Protein AF-A0A7I7Q373-F1 (afdb_monomer)

Secondary structure (DSSP, 8-state):
--EEE-TTSSEEEE--TTTHHHHHTSTTEEEEEETTEEEEEEEEE-GGGGSSHHHHHHHHHHHHHHHHHSPP-

Nearest PDB structures (foldseek):
  4zzl-assembly1_A  TM=4.172E-01  e=8.912E-01  Pseudomonas aeruginosa
  8ylj-assembly1_A  TM=4.485E-01  e=1.524E+00  Pectobacterium atrosepticum
  5e1z-assembly1_B  TM=4.107E-01  e=6.664E+00  Dehalococcoides mccartyi BTF08

Foldseek 3Di:
DAKDADPQAAIKGFADLVCQVVCCPDPQKDFDDDPNDGDRRIIGGHNVQPVDPVSVCVRSVRRVVVVVVDDDD

Radius of gyration: 11.56 Å; Cα contacts (8 Å, |Δi|>4): 117; chains: 1; bounding box: 31×23×28 Å

Mean predicted aligned error: 2.54 Å

Solvent-accessible surface area (backbone atoms only — not comparable to full-atom values): 4090 Å² total; per-residue (Å²): 130,23,68,45,79,36,98,85,50,36,34,34,35,33,43,57,63,84,51,42,69,71,52,46,76,39,81,51,36,42,77,28,68,57,97,91,37,72,42,84,26,35,34,30,31,37,46,85,47,43,78,42,71,71,47,40,48,58,49,50,52,46,4,47,54,45,45,66,75,46,81,86,130

Sequence (73 aa):
MAVAASGKGGLMVRVPPEDTAKLLDRAHVSPMVMGGRETRGWLRIDAEGVKTKRQLESWVSRGAGYARSLPPK

pLDDT: mean 95.02, std 4.09, range [68.88, 98.19]

Organism: NCBI:txid470076

Structure (mmCIF, N/CA/C/O backbone):
data_AF-A0A7I7Q373-F1
#
_entry.id   AF-A0A7I7Q373-F1
#
loop_
_atom_site.group_PDB
_atom_site.id
_atom_site.type_symbol
_atom_site.label_atom_id
_atom_site.label_alt_id
_atom_site.label_comp_id
_atom_site.label_asym_id
_atom_site.label_entity_id
_atom_site.label_seq_id
_atom_site.pdbx_PDB_ins_code
_atom_site.Cartn_x
_atom_site.Cartn_y
_atom_site.Cartn_z
_atom_site.occupancy
_atom_site.B_iso_or_equiv
_atom_site.auth_s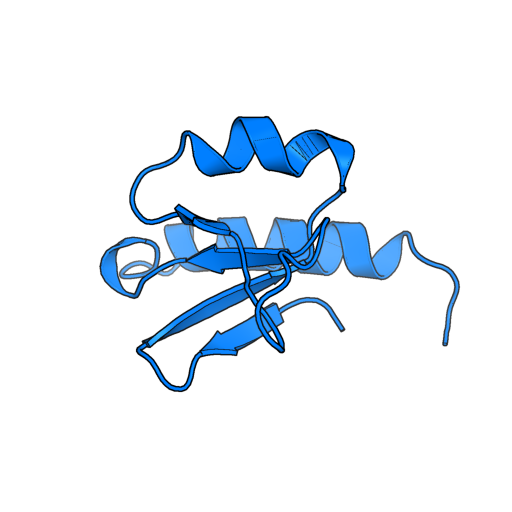eq_id
_atom_site.auth_comp_id
_atom_site.auth_asym_id
_atom_site.auth_atom_id
_atom_site.pdbx_PDB_model_num
ATOM 1 N N . MET A 1 1 ? 12.177 4.102 -2.994 1.00 92.12 1 MET A N 1
ATOM 2 C CA . MET A 1 1 ? 11.035 4.465 -2.121 1.00 92.12 1 MET A CA 1
ATOM 3 C C . MET A 1 1 ? 9.999 3.348 -2.166 1.00 92.12 1 MET A C 1
ATOM 5 O O . MET A 1 1 ? 9.784 2.806 -3.246 1.00 92.12 1 MET A O 1
ATOM 9 N N . ALA A 1 2 ? 9.433 2.993 -1.008 1.00 96.38 2 ALA A N 1
ATOM 10 C CA . ALA A 1 2 ? 8.606 1.796 -0.798 1.00 96.38 2 ALA A CA 1
ATOM 11 C C . ALA A 1 2 ? 7.148 2.114 -0.429 1.00 96.38 2 ALA A C 1
ATOM 13 O O . ALA A 1 2 ? 6.221 1.521 -0.975 1.00 96.38 2 ALA A O 1
ATOM 14 N N . VAL A 1 3 ? 6.962 3.050 0.504 1.00 97.00 3 VAL A N 1
ATOM 15 C CA . VAL A 1 3 ? 5.669 3.461 1.055 1.00 97.00 3 VAL A CA 1
ATOM 16 C C . VAL A 1 3 ? 5.694 4.967 1.285 1.00 97.00 3 VAL A C 1
ATOM 18 O O . VAL A 1 3 ? 6.749 5.519 1.599 1.00 97.00 3 VAL A O 1
ATOM 21 N N . ALA A 1 4 ? 4.542 5.615 1.149 1.00 96.50 4 ALA A N 1
ATOM 22 C CA . ALA A 1 4 ? 4.320 6.993 1.562 1.00 96.50 4 ALA A CA 1
ATOM 23 C C . ALA A 1 4 ? 2.957 7.120 2.257 1.00 96.50 4 ALA A C 1
ATOM 25 O O . ALA A 1 4 ? 2.006 6.427 1.893 1.00 96.50 4 ALA A O 1
ATOM 26 N N . ALA A 1 5 ? 2.849 8.015 3.240 1.00 95.81 5 ALA A N 1
ATOM 27 C CA . ALA A 1 5 ? 1.551 8.394 3.786 1.00 95.81 5 ALA A CA 1
ATOM 28 C C . ALA A 1 5 ? 0.760 9.184 2.732 1.00 95.81 5 ALA A C 1
ATOM 30 O O . ALA A 1 5 ? 1.322 10.000 1.998 1.00 95.81 5 ALA A O 1
ATOM 31 N N . SER A 1 6 ? -0.543 8.932 2.641 1.00 93.12 6 SER A N 1
ATOM 32 C CA . SER A 1 6 ? -1.423 9.655 1.723 1.00 93.12 6 SER A CA 1
ATOM 33 C C . SER A 1 6 ? -1.998 10.889 2.416 1.00 93.12 6 SER A C 1
ATOM 35 O O . SER A 1 6 ? -2.600 10.778 3.482 1.00 93.12 6 SER A O 1
ATOM 37 N N . GLY A 1 7 ? -1.901 12.061 1.778 1.00 91.69 7 GLY A N 1
ATOM 38 C CA . GLY A 1 7 ? -2.558 13.290 2.254 1.00 91.69 7 GLY A CA 1
ATOM 39 C C . GLY A 1 7 ? -4.092 13.215 2.261 1.00 91.69 7 GLY A C 1
ATOM 40 O O . GLY A 1 7 ? -4.750 14.088 2.811 1.00 91.69 7 GLY A O 1
ATOM 41 N N . LYS A 1 8 ? -4.667 12.160 1.672 1.00 88.25 8 LYS A N 1
ATOM 42 C CA . LYS A 1 8 ? -6.103 11.848 1.690 1.00 88.25 8 LYS A CA 1
ATOM 43 C C . LYS A 1 8 ? -6.448 10.725 2.687 1.00 88.25 8 LYS A C 1
ATOM 45 O O . LYS A 1 8 ? -7.502 10.109 2.561 1.00 88.25 8 LYS A O 1
ATOM 50 N N . GLY A 1 9 ? -5.544 10.421 3.621 1.00 92.38 9 GLY A N 1
ATOM 51 C CA . GLY A 1 9 ? -5.659 9.300 4.555 1.00 92.38 9 GLY A CA 1
ATOM 52 C C . GLY A 1 9 ? -5.175 7.970 3.969 1.00 92.38 9 GLY A C 1
ATOM 53 O O . GLY A 1 9 ? -5.173 7.773 2.749 1.00 92.38 9 GLY A O 1
ATOM 54 N N . GLY A 1 10 ? -4.747 7.064 4.856 1.00 96.38 10 GLY A N 1
ATOM 55 C CA . GLY A 1 10 ? -4.195 5.754 4.500 1.00 96.38 10 GLY A CA 1
ATOM 56 C C . GLY A 1 10 ? -2.745 5.814 4.003 1.00 96.38 10 GLY A C 1
ATOM 57 O O . GLY A 1 10 ? -1.957 6.652 4.451 1.00 96.38 10 GLY A O 1
ATOM 58 N N . LEU A 1 11 ? -2.378 4.930 3.072 1.00 97.00 11 LEU A N 1
ATOM 59 C CA . LEU A 1 11 ? -1.029 4.882 2.496 1.00 97.00 11 LEU A CA 1
ATOM 60 C C . LEU A 1 11 ? -1.017 4.664 0.984 1.00 97.00 11 LEU A C 1
ATOM 62 O O . LEU A 1 11 ? -1.968 4.170 0.384 1.00 97.00 11 LEU A O 1
ATOM 66 N N . MET A 1 12 ? 0.127 4.968 0.388 1.00 97.69 12 MET A N 1
ATOM 67 C CA . MET A 1 12 ? 0.499 4.566 -0.960 1.00 97.69 12 MET A CA 1
ATOM 68 C C . MET A 1 12 ? 1.644 3.565 -0.856 1.00 97.69 12 MET A C 1
ATOM 70 O O . MET A 1 12 ? 2.628 3.824 -0.161 1.00 97.69 12 MET A O 1
ATOM 74 N N . VAL A 1 13 ? 1.526 2.426 -1.531 1.00 98.19 13 VAL A N 1
ATOM 75 C CA . VAL A 1 13 ? 2.509 1.338 -1.470 1.00 98.19 13 VAL A CA 1
ATOM 76 C C . VAL A 1 13 ? 2.9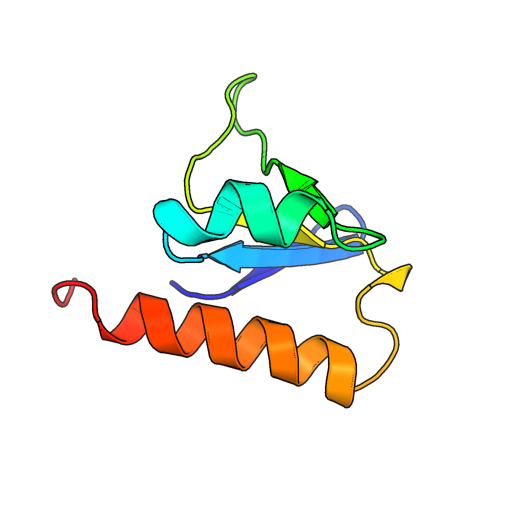49 0.936 -2.866 1.00 98.19 13 VAL A C 1
ATOM 78 O O . VAL A 1 13 ? 2.128 0.761 -3.766 1.00 98.19 13 VAL A O 1
ATOM 81 N N . ARG A 1 14 ? 4.261 0.771 -3.034 1.00 97.25 14 ARG A N 1
ATOM 82 C CA . ARG A 1 14 ? 4.842 0.193 -4.241 1.00 97.25 14 ARG A CA 1
ATOM 83 C C . ARG A 1 14 ? 4.762 -1.328 -4.168 1.00 97.25 14 ARG A C 1
ATOM 85 O O . ARG A 1 14 ? 5.110 -1.901 -3.147 1.00 97.25 14 ARG A O 1
ATOM 92 N N . VAL A 1 15 ? 4.348 -1.991 -5.234 1.00 97.56 15 VAL A N 1
ATOM 93 C CA . VAL A 1 15 ? 4.226 -3.455 -5.308 1.00 97.56 15 VAL A CA 1
ATOM 94 C C . VAL A 1 15 ? 4.779 -3.965 -6.640 1.00 97.56 15 VAL A C 1
ATOM 96 O O . VAL A 1 15 ? 4.929 -3.161 -7.569 1.00 97.56 15 VAL A O 1
ATOM 99 N N . PRO A 1 16 ? 5.075 -5.272 -6.763 1.00 95.75 16 PRO A N 1
ATOM 100 C CA . PRO A 1 16 ? 5.367 -5.868 -8.059 1.00 95.75 16 PRO A CA 1
ATOM 101 C C . PRO A 1 16 ? 4.226 -5.571 -9.057 1.00 95.75 16 PRO A C 1
ATOM 103 O O . PRO A 1 16 ? 3.049 -5.742 -8.715 1.00 95.75 16 PRO A O 1
ATOM 106 N N . PRO A 1 17 ? 4.522 -5.067 -10.269 1.00 93.75 17 PRO A N 1
ATOM 107 C CA . PRO A 1 17 ? 3.512 -4.757 -11.281 1.00 93.75 17 PRO A CA 1
ATOM 108 C C . PRO A 1 17 ? 2.576 -5.925 -11.622 1.00 93.75 17 PRO A C 1
ATOM 110 O O . PRO A 1 17 ? 1.427 -5.694 -11.992 1.00 93.75 17 PRO A O 1
ATOM 113 N N . GLU A 1 18 ? 3.060 -7.156 -11.507 1.00 94.50 18 GLU A N 1
ATOM 114 C CA . GLU A 1 18 ? 2.341 -8.413 -11.714 1.00 94.50 18 GLU A CA 1
ATOM 115 C C . GLU A 1 18 ? 1.325 -8.722 -10.604 1.00 94.50 18 GLU A C 1
ATOM 117 O O . GLU A 1 18 ? 0.266 -9.279 -10.878 1.00 94.50 18 GLU A O 1
ATOM 122 N N . ASP A 1 19 ? 1.581 -8.271 -9.374 1.00 95.12 19 ASP A N 1
ATOM 123 C CA . ASP A 1 19 ? 0.686 -8.477 -8.229 1.00 95.12 19 ASP A CA 1
ATOM 124 C C . ASP A 1 19 ? -0.439 -7.434 -8.166 1.00 95.12 19 ASP A C 1
ATOM 126 O O . ASP A 1 19 ? -1.374 -7.572 -7.375 1.00 95.12 19 ASP A O 1
ATOM 130 N N . THR A 1 20 ? -0.361 -6.376 -8.981 1.00 93.06 20 THR A N 1
ATOM 131 C CA . THR A 1 20 ? -1.262 -5.214 -8.899 1.00 93.06 20 THR A CA 1
ATOM 132 C C . THR A 1 20 ? -2.728 -5.631 -9.041 1.00 93.06 20 THR A C 1
ATOM 134 O O . THR A 1 20 ? -3.524 -5.298 -8.169 1.00 93.06 20 THR A O 1
ATOM 137 N N . ALA A 1 21 ? -3.077 -6.412 -10.071 1.00 92.94 21 ALA A N 1
ATOM 138 C CA . ALA A 1 21 ? -4.456 -6.848 -10.313 1.00 92.94 21 ALA A CA 1
ATOM 139 C C . ALA A 1 21 ? -5.028 -7.645 -9.129 1.00 92.94 21 ALA A C 1
ATOM 141 O O . ALA A 1 21 ? -6.073 -7.303 -8.593 1.00 92.94 21 ALA A O 1
ATOM 142 N N . LYS A 1 22 ? -4.274 -8.631 -8.635 1.00 95.50 22 LYS A N 1
ATOM 143 C CA . LYS A 1 22 ? -4.665 -9.454 -7.483 1.00 95.50 22 LYS A CA 1
ATOM 144 C C . LYS A 1 22 ? -4.841 -8.641 -6.200 1.00 95.50 22 LYS A C 1
ATOM 146 O O . LYS A 1 22 ? -5.652 -8.978 -5.340 1.00 95.50 22 LYS A O 1
ATOM 151 N N . LEU A 1 23 ? -4.017 -7.615 -6.000 1.00 96.25 23 LEU A N 1
ATOM 152 C CA . LEU A 1 23 ? -4.085 -6.788 -4.799 1.00 96.25 23 LEU A CA 1
ATOM 153 C C . LEU A 1 23 ? -5.229 -5.773 -4.852 1.00 96.25 23 LEU A C 1
ATOM 155 O O . LEU A 1 23 ? -5.696 -5.386 -3.783 1.00 96.25 23 LEU A O 1
ATOM 159 N N . LEU A 1 24 ? -5.691 -5.387 -6.045 1.00 96.31 24 LEU A N 1
ATOM 160 C CA . LEU A 1 24 ? -6.871 -4.536 -6.229 1.00 96.31 24 LEU A CA 1
ATOM 161 C C . LEU A 1 24 ? -8.172 -5.227 -5.802 1.00 96.31 24 LEU A C 1
ATOM 163 O O . LEU A 1 24 ? -9.095 -4.544 -5.377 1.00 96.31 24 LEU A O 1
ATOM 167 N N . ASP A 1 25 ? -8.218 -6.561 -5.799 1.00 96.88 25 ASP A N 1
ATOM 168 C CA . ASP A 1 25 ? -9.374 -7.323 -5.298 1.00 96.88 25 ASP A CA 1
ATOM 169 C C . ASP A 1 25 ? -9.539 -7.236 -3.768 1.00 96.88 25 ASP A C 1
ATOM 171 O O . ASP A 1 25 ? -10.519 -7.717 -3.195 1.00 96.88 25 ASP A O 1
ATOM 175 N N . ARG A 1 26 ? -8.561 -6.657 -3.060 1.00 96.00 26 ARG A N 1
ATOM 176 C CA . ARG A 1 26 ? -8.628 -6.501 -1.606 1.00 96.00 26 ARG A CA 1
ATOM 177 C C . ARG A 1 26 ? -9.466 -5.290 -1.220 1.00 96.00 26 ARG A C 1
ATOM 179 O O . ARG A 1 26 ? -9.367 -4.219 -1.808 1.00 96.00 26 ARG A O 1
ATOM 186 N N . ALA A 1 27 ? -10.2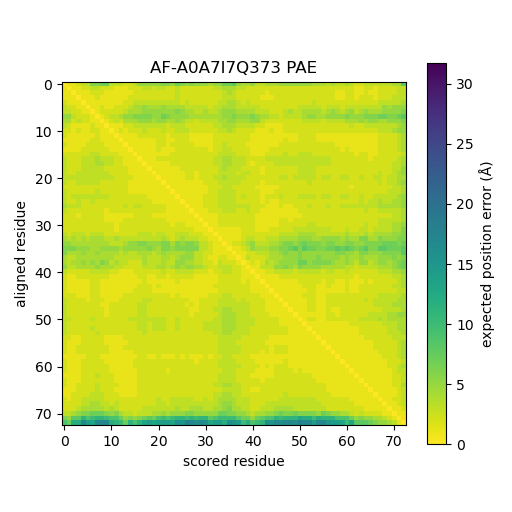09 -5.440 -0.125 1.00 96.12 27 ALA A N 1
ATOM 187 C CA . ALA A 1 27 ? -10.953 -4.340 0.472 1.00 96.12 27 ALA A CA 1
ATOM 188 C C . ALA A 1 27 ? -10.047 -3.128 0.746 1.00 96.12 27 ALA A C 1
ATOM 190 O O . ALA A 1 27 ? -8.934 -3.275 1.263 1.00 96.12 27 ALA A O 1
ATOM 191 N N . HIS A 1 28 ? -10.571 -1.938 0.443 1.00 97.69 28 HIS A N 1
ATOM 192 C CA . HIS A 1 28 ? -9.916 -0.642 0.655 1.00 97.69 28 HIS A CA 1
ATOM 193 C C . HIS A 1 28 ? -8.657 -0.408 -0.188 1.00 97.69 28 HIS A C 1
ATOM 195 O O . HIS A 1 28 ? -7.841 0.441 0.168 1.00 97.69 28 HIS A O 1
ATOM 201 N N . VAL A 1 29 ? -8.484 -1.154 -1.281 1.00 97.94 29 VAL A N 1
ATOM 202 C CA . VAL A 1 29 ? -7.378 -0.981 -2.222 1.00 97.94 29 VAL A CA 1
ATOM 203 C C . VAL A 1 29 ? -7.904 -0.392 -3.523 1.00 97.94 29 VAL A C 1
ATOM 205 O O . VAL A 1 29 ? -8.920 -0.822 -4.055 1.00 97.94 29 VAL A O 1
ATOM 208 N N . SER A 1 30 ? -7.202 0.610 -4.039 1.00 96.44 30 SER A N 1
ATOM 209 C CA . SER A 1 30 ? -7.509 1.253 -5.314 1.00 96.44 30 SER A CA 1
ATOM 210 C C . SER A 1 30 ? -6.228 1.550 -6.100 1.00 96.44 30 SER A C 1
ATOM 212 O O . SER A 1 30 ? -5.136 1.606 -5.512 1.00 96.44 30 SER A O 1
ATOM 214 N N . PRO A 1 31 ? -6.318 1.745 -7.428 1.00 95.62 31 PRO A N 1
ATOM 215 C CA . PRO A 1 31 ? -5.170 2.161 -8.219 1.00 95.62 31 PRO A CA 1
ATOM 216 C C . PRO A 1 31 ? -4.651 3.515 -7.734 1.00 95.62 31 PRO A C 1
ATOM 218 O O . PRO A 1 31 ? -5.421 4.432 -7.433 1.00 95.62 31 PRO A O 1
ATOM 221 N N . MET A 1 32 ? -3.331 3.677 -7.679 1.00 95.12 32 MET A N 1
ATOM 222 C CA . MET A 1 32 ? -2.758 5.002 -7.472 1.00 95.12 32 MET A CA 1
ATOM 223 C C . MET A 1 32 ? -2.792 5.774 -8.794 1.00 95.12 32 MET A C 1
ATOM 225 O O . MET A 1 32 ? -2.148 5.368 -9.755 1.00 95.12 32 MET A O 1
ATOM 229 N N . VAL A 1 33 ? -3.503 6.902 -8.838 1.00 93.00 33 VAL A N 1
ATOM 230 C CA . VAL A 1 33 ? -3.604 7.760 -10.032 1.00 93.00 33 VAL A CA 1
ATOM 231 C C . VAL A 1 33 ? -2.789 9.037 -9.837 1.00 93.00 33 VAL A C 1
ATOM 233 O O . VAL A 1 33 ? -2.967 9.748 -8.847 1.00 93.00 33 VAL A O 1
ATOM 236 N N . MET A 1 34 ? -1.920 9.356 -10.797 1.00 88.50 34 MET A N 1
ATOM 237 C CA . MET A 1 34 ? -1.118 10.580 -10.822 1.00 88.50 34 MET A CA 1
ATOM 238 C C . MET A 1 34 ? -1.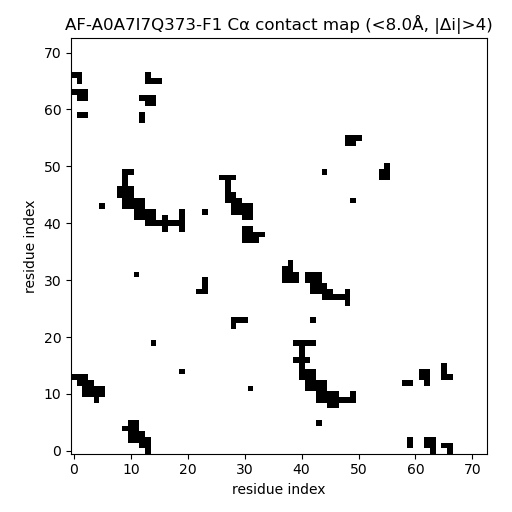261 11.258 -12.187 1.00 88.50 34 MET A C 1
ATOM 240 O O . MET A 1 34 ? -1.044 10.635 -13.222 1.00 88.50 34 MET A O 1
ATOM 244 N N . GLY A 1 35 ? -1.686 12.527 -12.205 1.00 89.62 35 GLY A N 1
ATOM 245 C CA . GLY A 1 35 ? -1.906 13.268 -13.457 1.00 89.62 35 GLY A CA 1
ATOM 246 C C . GLY A 1 35 ? -2.953 12.636 -14.388 1.00 89.62 35 GLY A C 1
ATOM 247 O O . GLY A 1 35 ? -2.810 12.706 -15.603 1.00 89.62 35 GLY A O 1
ATOM 248 N N . GLY A 1 36 ? -3.969 11.966 -13.830 1.00 91.94 36 GLY A N 1
ATOM 249 C CA . GLY A 1 36 ? -5.027 11.296 -14.599 1.00 91.94 36 GLY A CA 1
ATOM 250 C C . GLY A 1 36 ? -4.650 9.924 -15.167 1.00 91.94 36 GLY A C 1
ATOM 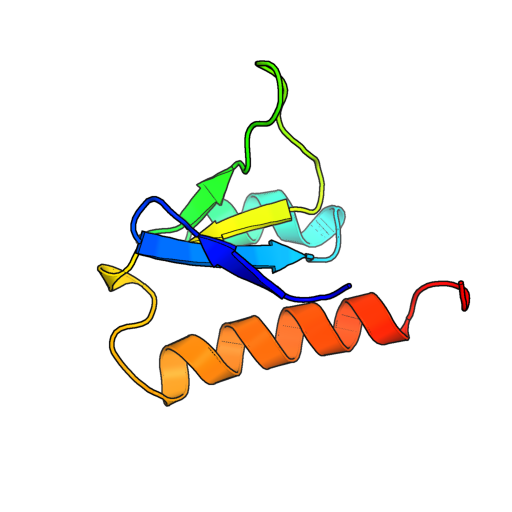251 O O . GLY A 1 36 ? -5.441 9.342 -15.901 1.00 91.94 36 GLY A O 1
ATOM 252 N N . ARG A 1 37 ? -3.469 9.388 -14.834 1.00 91.75 37 ARG A N 1
ATOM 253 C CA . ARG A 1 37 ? -3.025 8.054 -15.262 1.00 91.75 37 ARG A CA 1
ATOM 254 C C . ARG A 1 37 ? -2.769 7.154 -14.066 1.00 91.75 37 ARG A C 1
ATOM 256 O O . ARG A 1 37 ? -2.231 7.606 -13.055 1.00 91.75 37 ARG A O 1
ATOM 263 N N . GLU A 1 38 ? -3.134 5.885 -14.192 1.00 91.81 38 GLU A N 1
ATOM 264 C CA . GLU A 1 38 ? -2.764 4.874 -13.207 1.00 91.81 38 GLU A CA 1
ATOM 265 C C . GLU A 1 38 ? -1.252 4.655 -13.210 1.00 91.81 38 GLU A C 1
ATOM 267 O O . GLU A 1 38 ? -0.624 4.399 -14.241 1.00 91.81 38 GLU A O 1
ATOM 272 N N . THR A 1 39 ? -0.659 4.734 -12.028 1.00 91.75 39 THR A N 1
ATOM 273 C CA . THR A 1 39 ? 0.750 4.454 -11.813 1.00 91.75 39 THR A CA 1
ATOM 274 C C . THR A 1 39 ? 0.903 2.963 -11.545 1.00 91.75 39 THR A C 1
ATOM 276 O O . THR A 1 39 ? 0.767 2.499 -10.414 1.00 91.75 39 THR A O 1
ATOM 279 N N . ARG A 1 40 ? 1.196 2.187 -12.592 1.00 88.25 40 ARG A N 1
ATOM 280 C CA . ARG A 1 40 ? 1.392 0.734 -12.470 1.00 88.25 40 ARG A CA 1
ATOM 281 C C . ARG A 1 40 ? 2.439 0.392 -11.398 1.00 88.25 40 ARG A C 1
ATOM 283 O O . ARG A 1 40 ? 3.493 1.025 -11.317 1.00 88.25 40 ARG A O 1
ATOM 290 N N . GLY A 1 41 ? 2.154 -0.628 -10.585 1.00 94.06 41 GLY A N 1
ATOM 291 C CA . GLY A 1 41 ? 3.010 -1.019 -9.459 1.00 94.06 41 GLY A CA 1
ATOM 292 C C . GLY A 1 41 ? 2.911 -0.085 -8.250 1.00 94.06 41 GLY A C 1
ATOM 293 O O . GLY A 1 41 ? 3.727 -0.191 -7.335 1.00 94.06 41 GLY A O 1
ATOM 294 N N . TRP A 1 42 ? 1.932 0.822 -8.228 1.00 96.75 42 TRP A N 1
AT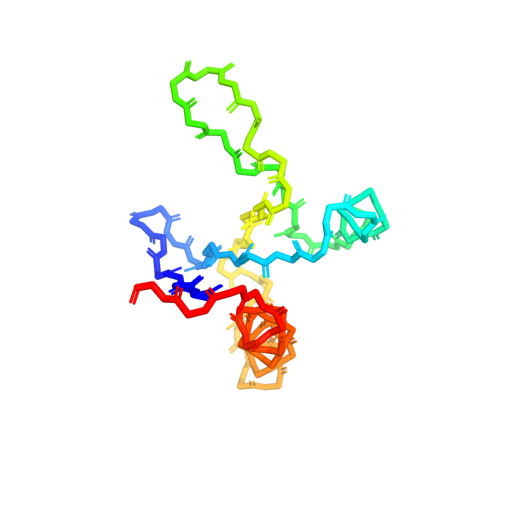OM 295 C CA . TRP A 1 42 ? 1.567 1.604 -7.056 1.00 96.75 42 TRP A CA 1
ATOM 296 C C . TRP A 1 42 ? 0.081 1.463 -6.747 1.00 96.75 42 TRP A C 1
ATOM 298 O O . TRP A 1 42 ? -0.779 1.584 -7.619 1.00 96.75 42 TRP A O 1
ATOM 308 N N . LEU A 1 43 ? -0.210 1.242 -5.471 1.00 97.50 43 LEU A N 1
ATOM 309 C CA . LEU A 1 43 ? -1.560 1.099 -4.948 1.00 97.50 43 LEU A CA 1
ATOM 310 C C . LEU A 1 43 ? -1.818 2.153 -3.883 1.00 97.50 43 LEU A C 1
ATOM 312 O O . LEU A 1 43 ? -0.911 2.530 -3.134 1.00 97.50 43 LEU A O 1
ATOM 316 N N . ARG A 1 44 ? -3.075 2.570 -3.780 1.00 97.38 44 ARG A N 1
ATOM 317 C CA . ARG A 1 44 ? -3.581 3.360 -2.668 1.00 97.38 44 ARG A CA 1
ATOM 318 C C . ARG A 1 44 ? -4.427 2.476 -1.763 1.00 97.38 44 ARG A C 1
ATOM 320 O O . ARG A 1 44 ? -5.325 1.786 -2.233 1.00 97.38 44 ARG A O 1
ATOM 327 N N . ILE A 1 45 ? -4.133 2.520 -0.468 1.00 98.12 45 ILE A N 1
ATOM 328 C CA . ILE A 1 45 ? -4.869 1.810 0.573 1.00 98.12 45 ILE A CA 1
ATOM 329 C C . ILE A 1 45 ? -5.519 2.879 1.444 1.00 98.12 45 ILE A C 1
ATOM 331 O O . ILE A 1 45 ? -4.811 3.731 1.987 1.00 98.12 45 ILE A O 1
ATOM 335 N N . ASP A 1 46 ? -6.841 2.849 1.576 1.00 97.81 46 ASP A N 1
ATOM 336 C CA . ASP A 1 46 ? -7.558 3.811 2.416 1.00 97.81 46 ASP A CA 1
ATOM 337 C C . ASP A 1 46 ? -7.294 3.564 3.908 1.00 97.81 46 ASP A C 1
ATOM 339 O O . ASP A 1 46 ? -6.800 2.507 4.306 1.00 97.81 46 ASP A O 1
ATOM 343 N N . ALA A 1 47 ? -7.624 4.541 4.758 1.00 97.31 47 ALA A N 1
ATOM 344 C CA . ALA A 1 47 ? -7.384 4.463 6.204 1.00 97.31 47 ALA A CA 1
ATOM 345 C C . ALA A 1 47 ? -7.988 3.194 6.836 1.00 97.31 47 ALA A C 1
ATOM 347 O O . ALA A 1 47 ? -7.373 2.563 7.696 1.00 97.31 47 ALA A O 1
ATOM 348 N N . GLU A 1 48 ? -9.143 2.762 6.329 1.00 97.44 48 GLU A N 1
ATOM 349 C CA . GLU A 1 48 ? -9.863 1.559 6.761 1.00 97.44 48 GLU A CA 1
ATOM 350 C C . GLU A 1 48 ? -9.048 0.279 6.528 1.00 97.44 48 GLU A C 1
ATOM 352 O O . GLU A 1 48 ? -9.116 -0.661 7.323 1.00 97.44 48 GLU A O 1
ATOM 357 N N . GLY A 1 49 ? -8.206 0.275 5.492 1.00 96.44 49 GLY A N 1
ATOM 358 C CA . GLY A 1 49 ? -7.304 -0.820 5.159 1.00 96.44 49 GLY A CA 1
ATOM 359 C C . GLY A 1 49 ? -6.048 -0.901 6.030 1.00 96.44 49 GLY A C 1
ATOM 360 O O . GLY A 1 49 ? -5.287 -1.853 5.859 1.00 96.44 49 GLY A O 1
ATOM 361 N N . VAL A 1 50 ? -5.819 0.056 6.947 1.00 96.94 50 VAL A N 1
ATOM 362 C CA . VAL A 1 50 ? -4.623 0.143 7.816 1.00 96.94 50 VAL A CA 1
ATOM 363 C C . VAL A 1 50 ? -4.882 0.591 9.253 1.00 96.94 50 VAL A C 1
ATOM 365 O O . VAL A 1 50 ? -4.001 1.138 9.915 1.00 96.94 50 VAL A O 1
ATOM 368 N N . LYS A 1 51 ? -6.064 0.295 9.790 1.00 96.94 51 LYS A N 1
ATOM 369 C CA . LYS A 1 51 ? -6.416 0.619 11.185 1.00 96.94 51 LYS A CA 1
ATOM 370 C C . LYS A 1 51 ? -5.582 -0.112 12.230 1.00 96.94 51 LYS A C 1
ATOM 372 O O . LYS A 1 51 ? -5.509 0.321 13.375 1.00 96.94 51 LYS A O 1
ATOM 377 N N . THR A 1 52 ? -4.973 -1.232 11.858 1.00 97.62 52 THR A N 1
ATOM 378 C CA . THR A 1 52 ? -4.184 -2.058 12.774 1.00 97.62 52 THR A CA 1
ATOM 379 C C . THR A 1 52 ? -2.723 -2.119 12.355 1.00 97.62 52 THR A C 1
ATOM 381 O O . THR A 1 52 ? -2.393 -2.120 11.166 1.00 97.62 52 THR A O 1
ATOM 384 N N . LYS A 1 53 ? -1.836 -2.286 13.344 1.00 97.56 53 LYS A N 1
ATOM 385 C CA . LYS A 1 53 ? -0.405 -2.522 13.105 1.00 97.56 53 LYS A CA 1
ATOM 386 C C . LYS A 1 53 ? -0.179 -3.687 12.137 1.00 97.56 53 LYS A C 1
ATOM 388 O O . LYS A 1 53 ? 0.627 -3.559 11.227 1.00 97.56 53 LYS A O 1
ATOM 393 N N . ARG A 1 54 ? -0.940 -4.780 12.276 1.00 97.75 54 ARG A N 1
ATOM 394 C CA . ARG A 1 54 ? -0.844 -5.964 11.405 1.00 97.75 54 ARG A CA 1
ATOM 395 C C . ARG A 1 54 ? -1.189 -5.652 9.947 1.00 97.75 54 ARG A C 1
ATOM 397 O O . ARG A 1 54 ? -0.503 -6.121 9.040 1.00 97.75 54 ARG A O 1
ATOM 404 N N . GLN A 1 55 ? -2.250 -4.880 9.708 1.00 97.38 55 GLN A N 1
ATOM 405 C CA . GLN A 1 55 ? -2.612 -4.452 8.354 1.00 97.38 55 GLN A CA 1
ATOM 406 C C . GLN A 1 55 ? -1.513 -3.573 7.750 1.00 97.38 55 GLN A C 1
ATOM 408 O O . GLN A 1 55 ? -1.050 -3.846 6.643 1.00 97.38 55 GLN A O 1
ATOM 413 N N . LEU A 1 56 ? -1.053 -2.569 8.503 1.00 97.44 56 LEU A N 1
ATOM 414 C CA . LEU A 1 56 ? 0.017 -1.672 8.075 1.00 97.44 56 LEU A CA 1
ATOM 415 C C . LEU A 1 56 ? 1.311 -2.437 7.763 1.00 97.44 56 LEU A C 1
ATOM 417 O O . LEU A 1 56 ? 1.890 -2.269 6.693 1.00 97.44 56 LEU A O 1
ATOM 421 N N . GLU A 1 57 ? 1.736 -3.322 8.661 1.00 98.12 57 GLU A N 1
ATOM 422 C CA . GLU A 1 57 ? 2.950 -4.126 8.527 1.00 98.12 57 GLU A CA 1
ATOM 423 C C . GLU A 1 57 ? 2.917 -5.015 7.281 1.00 98.12 57 GLU A C 1
ATOM 425 O O . GLU A 1 57 ? 3.924 -5.129 6.579 1.00 98.12 57 GLU A O 1
ATOM 430 N N . SER A 1 58 ? 1.754 -5.580 6.940 1.00 97.38 58 SER A N 1
ATOM 431 C CA . SER A 1 58 ? 1.591 -6.381 5.724 1.00 97.38 58 SER A CA 1
ATOM 432 C C . SER A 1 58 ? 1.862 -5.573 4.452 1.00 97.38 58 SER A C 1
ATOM 434 O O . SER A 1 58 ? 2.453 -6.091 3.501 1.00 97.38 58 SER A O 1
ATOM 436 N N . TRP A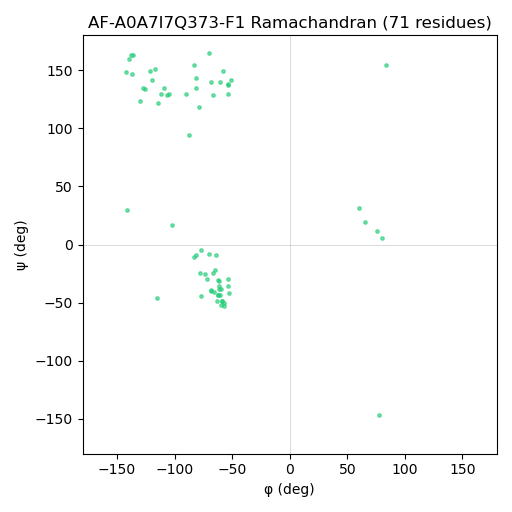 1 59 ? 1.443 -4.307 4.417 1.00 98.00 59 TRP A N 1
ATOM 437 C CA . TRP A 1 59 ? 1.687 -3.428 3.275 1.00 98.00 59 TRP A CA 1
ATOM 438 C C . TRP A 1 59 ? 3.118 -2.900 3.249 1.00 98.00 59 TRP A C 1
ATOM 440 O O . TRP A 1 59 ? 3.767 -2.959 2.205 1.00 98.00 59 TRP A O 1
ATOM 450 N N . VAL A 1 60 ? 3.644 -2.465 4.396 1.00 97.81 60 VAL A N 1
ATOM 451 C CA . VAL A 1 60 ? 5.029 -1.986 4.513 1.00 97.81 60 VAL A CA 1
ATOM 452 C C . VAL A 1 60 ? 6.021 -3.078 4.131 1.00 97.81 60 VAL A C 1
ATOM 454 O O . VAL A 1 60 ? 6.947 -2.815 3.367 1.00 97.81 60 VAL A O 1
ATOM 457 N N . SER A 1 61 ? 5.800 -4.312 4.582 1.00 97.81 61 SER A N 1
ATOM 458 C CA . SER A 1 61 ? 6.666 -5.447 4.253 1.00 97.81 61 SER A CA 1
ATOM 459 C C . SER A 1 61 ? 6.683 -5.740 2.756 1.00 97.81 61 SER A C 1
ATOM 461 O O . SER A 1 61 ? 7.762 -5.915 2.191 1.00 97.81 61 SER A O 1
ATOM 463 N N . ARG A 1 62 ? 5.516 -5.719 2.090 1.00 97.12 62 ARG A N 1
ATOM 464 C CA . ARG A 1 62 ? 5.437 -5.860 0.625 1.00 97.12 62 ARG A CA 1
ATOM 465 C C . ARG A 1 62 ? 6.205 -4.750 -0.082 1.00 97.12 62 ARG A C 1
ATOM 467 O O . ARG A 1 62 ? 7.064 -5.041 -0.912 1.00 97.12 62 ARG A O 1
ATOM 474 N N . GLY A 1 63 ? 5.934 -3.493 0.272 1.00 97.56 63 GLY A N 1
ATOM 475 C CA . GLY A 1 63 ? 6.556 -2.361 -0.406 1.00 97.56 63 GLY A CA 1
ATOM 476 C C . 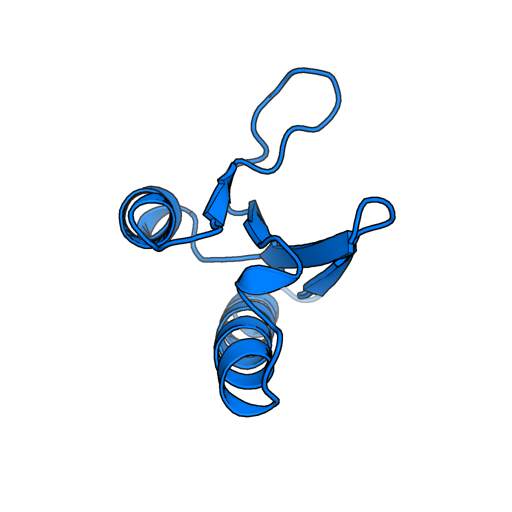GLY A 1 63 ? 8.056 -2.274 -0.189 1.00 97.56 63 GLY A C 1
ATOM 477 O O . GLY A 1 63 ? 8.803 -2.015 -1.130 1.00 97.56 63 GLY A O 1
ATOM 478 N N . ALA A 1 64 ? 8.519 -2.533 1.032 1.00 97.62 64 ALA A N 1
ATOM 479 C CA . ALA A 1 64 ? 9.941 -2.566 1.340 1.00 97.62 64 ALA A CA 1
ATOM 480 C C . ALA A 1 64 ? 10.632 -3.762 0.672 1.00 97.62 64 ALA A C 1
ATOM 482 O O . ALA A 1 64 ? 11.742 -3.612 0.169 1.00 97.62 64 ALA A O 1
ATOM 483 N N . GLY A 1 65 ? 9.973 -4.926 0.632 1.00 97.38 65 GLY A N 1
ATOM 484 C CA . GLY A 1 65 ? 10.458 -6.114 -0.067 1.00 97.38 65 GLY A CA 1
ATOM 485 C C . GLY A 1 65 ? 10.716 -5.838 -1.544 1.00 97.38 65 GLY A C 1
ATOM 486 O O . GLY A 1 65 ? 11.836 -6.024 -2.007 1.00 97.38 65 GLY A O 1
ATOM 487 N N . TYR A 1 66 ? 9.720 -5.300 -2.249 1.00 96.56 66 TYR A N 1
ATOM 488 C CA . TYR A 1 66 ? 9.873 -4.976 -3.665 1.00 96.56 66 TYR A CA 1
ATOM 489 C C . TYR A 1 66 ? 10.846 -3.817 -3.906 1.00 96.56 66 TYR A C 1
ATOM 491 O O . TYR A 1 66 ? 11.670 -3.868 -4.808 1.00 96.56 66 TYR A O 1
ATOM 499 N N . ALA A 1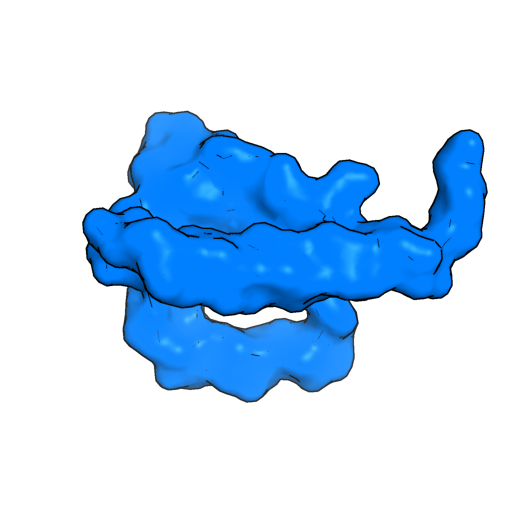 67 ? 10.826 -2.769 -3.079 1.00 95.56 67 ALA A N 1
ATOM 500 C CA . ALA A 1 67 ? 11.772 -1.669 -3.250 1.00 95.56 67 ALA A CA 1
ATOM 501 C C . ALA A 1 67 ? 13.239 -2.112 -3.109 1.00 95.56 67 ALA A C 1
ATOM 503 O O . ALA A 1 67 ? 14.093 -1.521 -3.764 1.00 95.56 67 ALA A O 1
ATOM 504 N N . ARG A 1 68 ? 13.523 -3.132 -2.285 1.00 95.44 68 ARG A N 1
ATOM 505 C CA . ARG A 1 68 ? 14.864 -3.720 -2.127 1.00 95.44 68 ARG A CA 1
ATOM 506 C C . ARG A 1 68 ? 15.307 -4.573 -3.313 1.00 95.44 68 ARG A C 1
ATOM 508 O O . ARG A 1 68 ? 16.506 -4.728 -3.494 1.00 95.44 68 ARG A O 1
ATOM 515 N N . SER A 1 69 ? 14.382 -5.135 -4.091 1.00 94.88 69 SER A N 1
ATOM 516 C CA . SER A 1 69 ? 14.732 -5.945 -5.266 1.00 94.88 69 SER A CA 1
ATOM 517 C C . SER A 1 69 ? 15.052 -5.104 -6.503 1.00 94.88 69 SER A C 1
ATOM 519 O O . SER A 1 69 ? 15.472 -5.645 -7.520 1.00 94.88 69 SER A O 1
ATOM 521 N N . LEU A 1 70 ? 14.810 -3.793 -6.451 1.00 92.81 70 LEU A N 1
ATOM 522 C CA . LEU A 1 70 ? 15.100 -2.886 -7.554 1.00 92.81 70 LEU A CA 1
ATOM 523 C C . LEU A 1 70 ? 16.570 -2.458 -7.535 1.00 92.81 70 LEU A C 1
ATOM 525 O O . LEU A 1 70 ? 17.171 -2.424 -6.459 1.00 92.81 70 LEU A O 1
ATOM 529 N N . PRO A 1 71 ? 17.137 -2.077 -8.696 1.00 92.88 71 PRO A N 1
ATOM 530 C CA . PRO A 1 71 ? 18.480 -1.523 -8.748 1.00 92.88 71 PRO A CA 1
ATOM 531 C C . PRO A 1 71 ? 18.647 -0.372 -7.743 1.00 92.88 71 PRO A C 1
ATOM 533 O O . PRO A 1 71 ? 17.707 0.420 -7.566 1.00 92.88 71 PRO A O 1
ATOM 536 N N . PRO A 1 72 ? 19.815 -0.274 -7.080 1.00 87.25 72 PRO A N 1
ATOM 537 C CA . PRO A 1 72 ? 20.114 0.857 -6.219 1.00 87.25 72 PRO A CA 1
ATOM 538 C C . PRO A 1 72 ? 20.018 2.156 -7.020 1.00 87.25 72 PRO A C 1
ATOM 540 O O . PRO A 1 72 ? 20.207 2.178 -8.238 1.00 87.25 72 PRO A O 1
ATOM 543 N N . LYS A 1 73 ? 19.642 3.217 -6.315 1.00 68.88 73 LYS A N 1
ATOM 544 C CA . LYS A 1 73 ? 19.420 4.534 -6.898 1.00 68.88 73 LYS A CA 1
ATOM 545 C C . LYS A 1 73 ? 20.707 5.343 -6.926 1.00 68.88 73 LYS A C 1
ATOM 547 O O . LYS A 1 73 ? 21.488 5.183 -5.964 1.00 68.88 73 LYS A O 1
#